Protein AF-A0A7C2J5K2-F1 (afdb_monomer_lite)

pLDDT: mean 94.45, std 3.98, range [77.69, 98.19]

Radius of gyration: 14.46 Å; chains: 1; bounding box: 34×28×37 Å

Foldseek 3Di:
DDDDDDPVRVVLVVVVVVLCVPPPVVCVVVCVPPVVDDDVVSVVVCLVSCVVPPPPDVVVPD

Structure (mmCIF, N/CA/C/O backbone):
data_AF-A0A7C2J5K2-F1
#
_entry.id   AF-A0A7C2J5K2-F1
#
loop_
_atom_site.group_PDB
_atom_site.id
_atom_site.type_symbol
_atom_site.label_atom_id
_atom_site.label_alt_id
_atom_site.label_comp_id
_atom_site.label_asym_id
_atom_site.label_entity_id
_atom_site.label_seq_id
_atom_site.pdbx_PDB_ins_code
_atom_site.Cartn_x
_atom_site.Cartn_y
_atom_site.Cartn_z
_atom_site.occupancy
_atom_site.B_iso_or_equiv
_atom_site.auth_seq_id
_atom_site.auth_comp_id
_atom_site.auth_asym_id
_atom_site.auth_atom_id
_atom_site.pdbx_PDB_model_num
ATOM 1 N N . MET A 1 1 ? -6.489 20.159 20.838 1.00 77.69 1 MET A N 1
ATOM 2 C CA . MET A 1 1 ? -6.786 19.152 19.801 1.00 77.69 1 MET A CA 1
ATOM 3 C C . MET A 1 1 ? -5.903 17.959 20.085 1.00 77.69 1 MET A C 1
ATOM 5 O O . MET A 1 1 ? -4.753 18.176 20.451 1.00 77.69 1 MET A O 1
ATOM 9 N N . ASP A 1 2 ? -6.457 16.757 20.003 1.00 88.69 2 ASP A N 1
ATOM 10 C CA . ASP A 1 2 ? -5.701 15.509 20.110 1.00 88.69 2 ASP A CA 1
ATOM 11 C C . ASP A 1 2 ? -5.302 15.060 18.697 1.00 88.69 2 ASP A C 1
ATOM 13 O O . ASP A 1 2 ? -6.117 15.143 17.779 1.00 88.69 2 ASP A O 1
ATOM 17 N N . PHE A 1 3 ? -4.044 14.661 18.529 1.00 94.00 3 PHE A N 1
ATOM 18 C CA . PHE A 1 3 ? -3.442 14.244 17.257 1.00 94.00 3 PHE A CA 1
ATOM 19 C C . PHE A 1 3 ? -2.878 12.821 17.331 1.00 94.00 3 PHE A C 1
ATOM 21 O O . PHE A 1 3 ? -2.145 12.397 16.437 1.00 94.00 3 PHE A O 1
ATOM 28 N N . THR A 1 4 ? -3.165 12.099 18.414 1.00 96.31 4 THR A N 1
ATOM 29 C CA . THR A 1 4 ? -2.778 10.699 18.547 1.00 96.31 4 THR A CA 1
ATOM 30 C C . THR A 1 4 ? -3.614 9.831 17.608 1.00 96.31 4 THR A C 1
ATOM 32 O O . THR A 1 4 ? -4.793 10.095 17.371 1.00 96.31 4 THR A O 1
ATOM 35 N N . MET A 1 5 ? -2.981 8.813 17.025 1.00 95.75 5 MET A N 1
ATOM 36 C CA . MET A 1 5 ? -3.681 7.825 16.211 1.00 95.75 5 MET A CA 1
ATOM 37 C C . MET A 1 5 ? -4.435 6.847 17.110 1.00 95.75 5 MET A C 1
ATOM 39 O O . MET A 1 5 ? -3.964 6.486 18.192 1.00 95.75 5 MET A O 1
ATOM 43 N N . SER A 1 6 ? -5.598 6.388 16.649 1.00 96.75 6 SER A N 1
ATOM 44 C CA . SER A 1 6 ? -6.275 5.266 17.292 1.00 96.75 6 SER A CA 1
ATOM 45 C C . SER A 1 6 ? -5.446 3.978 17.130 1.00 96.75 6 SER A C 1
ATOM 47 O O . SER A 1 6 ? -4.643 3.870 16.199 1.00 96.75 6 SER A O 1
ATOM 49 N N . PRO A 1 7 ? -5.648 2.963 17.989 1.00 96.94 7 PRO A N 1
ATOM 50 C CA . PRO A 1 7 ? -4.976 1.672 17.833 1.00 96.94 7 PRO A CA 1
ATOM 51 C C . PRO A 1 7 ? -5.206 1.023 16.460 1.00 96.94 7 PRO A C 1
ATOM 53 O O . PRO A 1 7 ? -4.298 0.419 15.901 1.00 96.94 7 PRO A O 1
ATOM 56 N N . GLU A 1 8 ? -6.406 1.188 15.901 1.00 93.50 8 GLU A N 1
ATOM 57 C CA . GLU A 1 8 ? -6.766 0.706 14.565 1.00 93.50 8 GLU A CA 1
ATOM 58 C C . GLU A 1 8 ? -5.985 1.435 13.463 1.00 93.50 8 GLU A C 1
ATOM 60 O O . GLU A 1 8 ? -5.445 0.799 12.561 1.00 93.50 8 GLU A O 1
ATOM 65 N N . GLN A 1 9 ? -5.851 2.760 13.570 1.00 95.12 9 GLN A N 1
ATOM 66 C CA . GLN A 1 9 ? -5.067 3.557 12.624 1.00 95.12 9 GLN A CA 1
ATOM 67 C C . GLN A 1 9 ? -3.580 3.191 12.658 1.00 95.12 9 GLN A C 1
ATOM 69 O O . GLN A 1 9 ? -2.950 3.133 11.601 1.00 95.12 9 GLN A O 1
ATOM 74 N N . GLU A 1 10 ? -3.013 2.932 13.841 1.00 97.44 10 GLU A N 1
ATOM 75 C CA . GLU A 1 10 ? -1.617 2.489 13.941 1.00 97.44 10 GLU A CA 1
ATOM 76 C C . GLU A 1 10 ? -1.413 1.087 13.373 1.00 97.44 10 GLU A C 1
ATOM 78 O O . GLU A 1 10 ? -0.453 0.874 12.632 1.00 97.44 10 GLU A O 1
ATOM 83 N N . LEU A 1 11 ? -2.327 0.152 13.652 1.00 95.19 11 LEU A N 1
ATOM 84 C CA . LEU A 1 11 ? -2.265 -1.189 13.075 1.00 95.19 11 LEU A CA 1
ATOM 85 C C . LEU A 1 11 ? -2.310 -1.125 11.546 1.00 95.19 11 LEU A C 1
ATOM 87 O O . LEU A 1 11 ? -1.444 -1.685 10.878 1.00 95.19 11 LEU A O 1
ATOM 91 N N . TRP A 1 12 ? -3.264 -0.374 10.995 1.00 94.44 12 TRP A N 1
ATOM 92 C CA . TRP A 1 12 ? -3.393 -0.188 9.555 1.00 94.44 12 TRP A CA 1
ATOM 93 C C . TRP A 1 12 ? -2.125 0.406 8.928 1.00 94.44 12 TRP A C 1
ATOM 95 O O . TRP A 1 12 ? -1.588 -0.107 7.945 1.00 94.44 12 TRP A O 1
ATOM 105 N N . LYS A 1 13 ? -1.594 1.470 9.534 1.00 95.69 13 LYS A N 1
ATOM 106 C CA . LYS A 1 13 ? -0.355 2.117 9.098 1.00 95.69 13 LYS A CA 1
ATOM 107 C C . LYS A 1 13 ? 0.840 1.164 9.1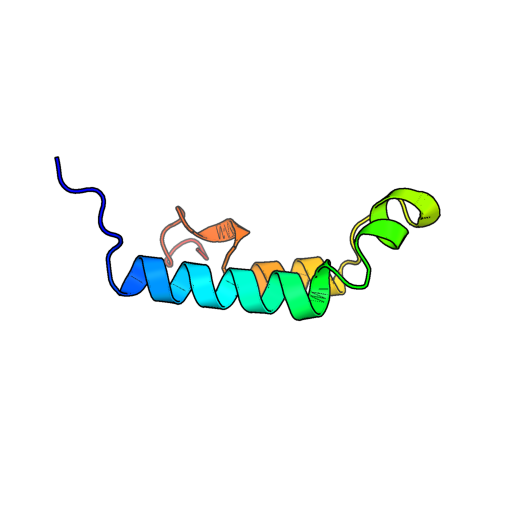28 1.00 95.69 13 LYS A C 1
ATOM 109 O O . LYS A 1 13 ? 1.681 1.242 8.231 1.00 95.69 13 LYS A O 1
ATOM 114 N N . GLN A 1 14 ? 0.932 0.291 10.131 1.00 97.44 14 GLN A N 1
ATOM 115 C CA . GLN A 1 14 ? 1.978 -0.726 10.204 1.00 97.44 14 GLN A CA 1
ATOM 116 C C . GLN A 1 14 ? 1.840 -1.743 9.065 1.00 97.44 14 GLN A C 1
ATOM 118 O O . GLN A 1 14 ? 2.811 -1.972 8.349 1.00 97.44 14 GLN A O 1
ATOM 123 N N . THR A 1 15 ? 0.642 -2.283 8.835 1.00 95.56 15 THR A N 1
ATOM 124 C CA . THR A 1 15 ? 0.390 -3.254 7.759 1.00 95.56 15 THR A CA 1
ATOM 125 C C . THR A 1 15 ? 0.742 -2.693 6.380 1.00 95.56 15 THR A C 1
ATOM 127 O O . THR A 1 15 ? 1.455 -3.337 5.611 1.00 95.56 15 THR A O 1
ATOM 130 N N . VAL A 1 16 ? 0.310 -1.465 6.071 1.00 96.12 16 VAL A N 1
ATOM 131 C CA . VAL A 1 16 ? 0.617 -0.822 4.780 1.00 96.12 16 VAL A CA 1
ATOM 132 C C . VAL A 1 16 ? 2.116 -0.554 4.630 1.00 96.12 16 VAL A C 1
ATOM 134 O O . VAL A 1 16 ? 2.666 -0.720 3.542 1.00 96.12 16 VAL A O 1
ATOM 137 N N . ARG A 1 17 ? 2.792 -0.156 5.715 1.00 97.56 17 ARG A N 1
ATOM 138 C CA . ARG A 1 17 ? 4.243 0.061 5.717 1.00 97.56 17 ARG A CA 1
ATOM 139 C C . ARG A 1 17 ? 5.004 -1.222 5.404 1.00 97.56 17 ARG A C 1
ATOM 141 O O . ARG A 1 17 ? 5.865 -1.202 4.533 1.00 97.56 17 ARG A O 1
ATOM 148 N N . GLU A 1 18 ? 4.682 -2.311 6.093 1.00 97.75 18 GLU A N 1
ATOM 149 C CA . GLU A 1 18 ? 5.355 -3.597 5.902 1.00 97.75 18 GLU A CA 1
ATOM 150 C C . GLU A 1 18 ? 5.192 -4.099 4.463 1.00 97.75 18 GLU A C 1
ATOM 152 O O . GLU A 1 18 ? 6.172 -4.506 3.842 1.00 97.75 18 GLU A O 1
ATOM 157 N N . PHE A 1 19 ? 3.989 -3.979 3.893 1.00 97.19 19 PHE A N 1
ATOM 158 C CA . PHE A 1 19 ? 3.761 -4.289 2.482 1.00 97.19 19 PHE A CA 1
ATOM 159 C C . PHE A 1 19 ? 4.607 -3.406 1.553 1.00 97.19 19 PHE A C 1
ATOM 161 O O . PHE A 1 19 ? 5.253 -3.908 0.633 1.00 97.19 19 PHE A O 1
ATOM 168 N N . ALA A 1 20 ? 4.637 -2.092 1.792 1.00 97.25 20 ALA A N 1
ATOM 169 C CA . ALA A 1 20 ? 5.387 -1.169 0.951 1.00 97.25 20 ALA A CA 1
ATOM 170 C C . ALA A 1 20 ? 6.896 -1.472 0.953 1.00 97.25 20 ALA A C 1
ATOM 172 O O . ALA A 1 20 ? 7.509 -1.500 -0.112 1.00 97.25 20 ALA A O 1
ATOM 173 N N . GLU A 1 21 ? 7.476 -1.737 2.123 1.00 98.19 21 GLU A N 1
ATOM 174 C CA . GLU A 1 21 ? 8.907 -2.028 2.289 1.00 98.19 21 GLU A CA 1
ATOM 175 C C . GLU A 1 21 ? 9.285 -3.406 1.707 1.00 98.19 21 GLU A C 1
ATOM 177 O O . GLU A 1 21 ? 10.352 -3.567 1.115 1.00 98.19 21 GLU A O 1
ATOM 182 N N . GLN A 1 22 ? 8.412 -4.412 1.823 1.00 97.31 22 GLN A N 1
ATOM 183 C CA . GLN A 1 22 ? 8.724 -5.779 1.384 1.00 97.31 22 GLN A CA 1
ATOM 184 C C . GLN A 1 22 ? 8.413 -6.046 -0.093 1.00 97.31 22 GLN A C 1
ATOM 186 O O . GLN A 1 22 ? 9.148 -6.785 -0.746 1.00 97.31 22 GLN A O 1
ATOM 191 N N . GLU A 1 23 ? 7.333 -5.472 -0.626 1.00 95.81 23 GLU A N 1
ATOM 192 C CA . GLU A 1 23 ? 6.787 -5.846 -1.939 1.00 95.81 23 GLU A CA 1
ATOM 193 C C . GLU A 1 23 ? 6.949 -4.738 -2.988 1.00 95.81 23 GLU A C 1
ATOM 195 O O . GLU A 1 23 ? 7.213 -5.030 -4.154 1.00 95.81 23 GLU A O 1
ATOM 200 N N . LEU A 1 24 ? 6.823 -3.463 -2.596 1.00 95.38 24 LEU A N 1
ATOM 201 C CA . LEU A 1 24 ? 6.889 -2.325 -3.524 1.00 95.38 24 LEU A CA 1
ATOM 202 C C . LEU A 1 24 ? 8.298 -1.739 -3.643 1.00 95.38 24 LEU A C 1
ATOM 204 O O . LEU A 1 24 ? 8.783 -1.552 -4.759 1.00 95.38 24 LEU A O 1
ATOM 208 N N . GLU A 1 25 ? 8.966 -1.451 -2.525 1.00 97.81 25 GLU A N 1
ATOM 209 C CA . GLU A 1 25 ? 10.287 -0.809 -2.499 1.00 97.81 25 GLU A CA 1
ATOM 210 C C . GLU A 1 25 ? 11.329 -1.525 -3.381 1.00 97.81 25 GLU A C 1
ATOM 212 O O . GLU A 1 25 ? 11.977 -0.841 -4.182 1.00 97.81 25 GLU A O 1
ATOM 217 N N . PRO A 1 26 ? 11.457 -2.872 -3.362 1.00 97.62 26 PRO A N 1
ATOM 218 C CA . PRO A 1 26 ? 12.473 -3.565 -4.158 1.00 97.62 26 PRO A CA 1
ATOM 219 C C . PRO A 1 26 ? 12.307 -3.396 -5.674 1.00 97.62 26 PRO A C 1
ATOM 221 O O . PRO A 1 26 ? 13.274 -3.527 -6.426 1.00 97.62 26 PRO A O 1
ATOM 224 N N . ILE A 1 27 ? 11.084 -3.122 -6.136 1.00 96.88 27 ILE A N 1
ATOM 225 C CA . ILE A 1 27 ? 10.737 -3.031 -7.560 1.00 96.88 27 ILE A CA 1
ATOM 226 C C . ILE A 1 27 ? 10.359 -1.614 -7.998 1.00 96.88 27 ILE A C 1
ATOM 228 O O . ILE A 1 27 ? 10.226 -1.378 -9.198 1.00 96.88 27 ILE A O 1
ATOM 232 N N . ALA A 1 28 ? 10.220 -0.662 -7.071 1.00 97.31 28 ALA A N 1
ATOM 233 C CA . ALA A 1 28 ? 9.721 0.685 -7.344 1.00 97.31 28 ALA A CA 1
ATOM 234 C C . ALA A 1 28 ? 10.526 1.402 -8.436 1.00 97.31 28 ALA A C 1
ATOM 236 O O . ALA A 1 28 ? 9.957 1.938 -9.385 1.00 97.31 28 ALA A O 1
ATOM 237 N N . ARG A 1 29 ? 11.861 1.340 -8.359 1.00 97.94 29 ARG A N 1
ATOM 238 C CA . ARG A 1 29 ? 12.739 1.950 -9.368 1.00 97.94 29 ARG A CA 1
ATOM 239 C C . ARG A 1 29 ? 12.574 1.313 -10.748 1.00 97.94 29 ARG A C 1
ATOM 241 O O . ARG A 1 29 ? 12.568 2.010 -11.752 1.00 97.94 29 ARG A O 1
ATOM 248 N N . LYS A 1 30 ? 12.400 -0.007 -10.795 1.00 97.50 30 LYS A N 1
ATOM 249 C CA . LYS A 1 30 ? 12.202 -0.747 -12.045 1.00 97.50 30 LYS A CA 1
ATOM 250 C C . LYS A 1 30 ? 10.845 -0.444 -12.676 1.00 97.50 30 LYS A C 1
ATOM 252 O O . LYS A 1 30 ? 10.739 -0.341 -13.896 1.00 97.50 30 LYS A O 1
ATOM 257 N N . ILE A 1 31 ? 9.815 -0.281 -11.846 1.00 97.06 31 ILE A N 1
ATOM 258 C CA . ILE A 1 31 ? 8.492 0.173 -12.281 1.00 97.06 31 ILE A CA 1
ATOM 259 C C . ILE A 1 31 ? 8.601 1.533 -12.975 1.00 97.06 31 ILE A C 1
ATOM 261 O O . ILE A 1 31 ? 8.053 1.691 -14.064 1.00 97.06 31 ILE A O 1
ATOM 265 N N . ASP A 1 32 ? 9.320 2.475 -12.366 1.00 97.25 32 ASP A N 1
ATOM 266 C CA . ASP A 1 32 ? 9.471 3.839 -12.876 1.00 97.25 32 ASP A CA 1
ATOM 267 C C . ASP A 1 32 ? 10.327 3.901 -14.154 1.00 97.25 32 ASP A C 1
ATOM 269 O O . ASP A 1 32 ? 9.875 4.398 -15.188 1.00 97.25 32 ASP A O 1
ATOM 273 N N . GLU A 1 33 ? 11.536 3.332 -14.109 1.00 97.69 33 GLU A N 1
ATOM 274 C CA . GLU A 1 33 ? 12.553 3.500 -15.155 1.00 97.69 33 GLU A CA 1
ATOM 275 C C . GLU A 1 33 ? 12.401 2.522 -16.335 1.00 97.69 33 GLU A C 1
ATOM 277 O O . GLU A 1 33 ? 12.785 2.868 -17.452 1.00 97.69 33 GLU A O 1
ATOM 282 N N . GLU A 1 34 ? 11.861 1.314 -16.121 1.00 97.44 34 GLU A N 1
ATOM 283 C CA . GLU A 1 34 ? 11.858 0.247 -17.139 1.00 97.44 34 GLU A CA 1
ATOM 284 C C . GLU A 1 34 ? 10.458 -0.215 -17.552 1.00 97.44 34 GLU A C 1
ATOM 286 O O . GLU A 1 34 ? 10.162 -0.355 -18.739 1.00 97.44 34 GLU A O 1
ATOM 291 N N . TRP A 1 35 ? 9.603 -0.552 -16.585 1.00 96.94 35 TRP A N 1
ATOM 292 C CA . TRP A 1 35 ? 8.330 -1.215 -16.882 1.00 96.94 35 TRP A CA 1
ATOM 293 C C . TRP A 1 35 ? 7.221 -0.237 -17.238 1.00 96.94 35 TRP A C 1
ATOM 295 O O . TRP A 1 35 ? 6.291 -0.619 -17.953 1.00 96.94 35 TRP A O 1
ATOM 305 N N . HIS A 1 36 ? 7.299 0.990 -16.719 1.00 94.69 36 HIS A N 1
ATOM 306 C CA . HIS A 1 36 ? 6.292 2.042 -16.854 1.00 94.69 36 HIS A CA 1
ATOM 307 C C . HIS A 1 36 ? 4.871 1.576 -16.490 1.00 94.69 36 HIS A C 1
ATOM 309 O O . HIS A 1 36 ? 3.874 2.093 -16.995 1.00 94.69 36 HIS A O 1
ATOM 315 N N . ARG A 1 37 ? 4.777 0.554 -15.630 1.00 95.19 37 ARG A N 1
ATOM 316 C CA . ARG A 1 37 ? 3.530 -0.014 -15.116 1.00 95.19 37 ARG A CA 1
ATOM 317 C C . ARG A 1 37 ? 3.782 -0.777 -13.825 1.00 95.19 37 ARG A C 1
ATOM 319 O O . ARG A 1 37 ? 4.819 -1.424 -13.671 1.00 95.19 37 ARG A O 1
ATOM 326 N N . ILE A 1 38 ? 2.793 -0.757 -12.940 1.00 95.44 38 ILE A N 1
ATOM 327 C CA . ILE A 1 38 ? 2.774 -1.606 -11.750 1.00 95.44 38 ILE A CA 1
ATOM 328 C C . ILE A 1 38 ? 2.342 -3.020 -12.183 1.00 95.44 38 ILE A C 1
ATOM 330 O O . ILE A 1 38 ? 1.387 -3.143 -12.955 1.00 95.44 38 ILE A O 1
ATOM 334 N N . PRO A 1 39 ? 3.028 -4.091 -11.747 1.00 96.12 39 PRO A N 1
ATOM 335 C CA . PRO A 1 39 ? 2.594 -5.459 -12.015 1.00 96.12 39 PRO A CA 1
ATOM 336 C C . PRO A 1 39 ? 1.197 -5.732 -11.446 1.00 96.12 39 PRO A C 1
ATOM 338 O O . PRO A 1 39 ? 0.927 -5.375 -10.302 1.00 96.12 39 PRO A O 1
ATOM 341 N N . ASN A 1 40 ? 0.339 -6.420 -12.208 1.00 96.62 40 ASN A N 1
ATOM 342 C CA . ASN A 1 40 ? -1.018 -6.762 -11.755 1.00 96.62 40 ASN A CA 1
ATOM 343 C C . ASN A 1 40 ? -1.007 -7.519 -10.423 1.00 96.62 40 ASN A C 1
ATOM 345 O O . ASN A 1 40 ? -1.803 -7.215 -9.556 1.00 96.62 40 ASN A O 1
ATOM 349 N N . GLU A 1 41 ? -0.037 -8.408 -10.218 1.00 95.62 41 GLU A N 1
ATOM 350 C CA . GLU A 1 41 ? 0.103 -9.180 -8.978 1.00 95.62 41 GLU A CA 1
ATOM 351 C C . GLU A 1 41 ? 0.283 -8.289 -7.734 1.00 95.62 41 GLU A C 1
ATOM 353 O O . GLU A 1 41 ? -0.212 -8.607 -6.658 1.00 95.62 41 GLU A O 1
ATOM 358 N N . ILE A 1 42 ? 0.958 -7.142 -7.875 1.00 96.31 42 ILE A N 1
ATOM 359 C CA . ILE A 1 42 ? 1.104 -6.156 -6.794 1.00 96.31 42 ILE A CA 1
ATOM 36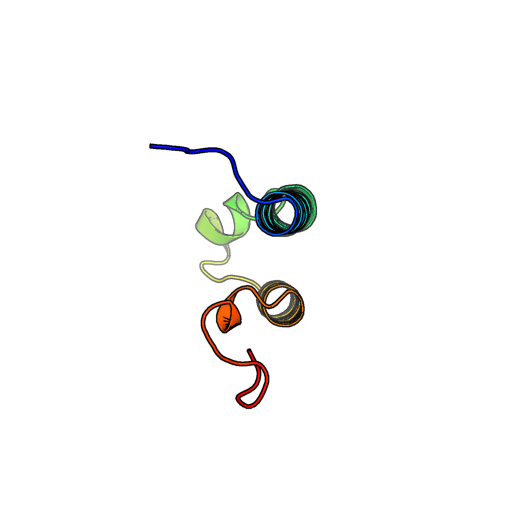0 C C . ILE A 1 42 ? -0.208 -5.402 -6.585 1.00 96.31 42 ILE A C 1
ATOM 362 O O . ILE A 1 42 ? -0.597 -5.167 -5.445 1.00 96.31 42 ILE A O 1
ATOM 366 N N . ILE A 1 43 ? -0.899 -5.048 -7.671 1.00 96.12 43 ILE A N 1
ATOM 367 C CA . ILE A 1 43 ? -2.211 -4.389 -7.609 1.00 96.12 43 ILE A CA 1
ATOM 368 C C . ILE A 1 43 ? -3.229 -5.299 -6.912 1.00 96.12 43 ILE A C 1
ATOM 370 O O . ILE A 1 43 ? -3.952 -4.828 -6.038 1.00 96.12 43 ILE A O 1
ATOM 374 N N . ASP A 1 44 ? -3.243 -6.590 -7.243 1.00 95.75 44 ASP A N 1
ATOM 375 C CA . ASP A 1 44 ? -4.126 -7.587 -6.639 1.00 95.75 44 ASP A CA 1
ATOM 376 C C . ASP A 1 44 ? -3.840 -7.714 -5.132 1.00 95.75 44 ASP A C 1
ATOM 378 O O . ASP A 1 44 ? -4.755 -7.584 -4.323 1.00 95.75 44 ASP A O 1
ATOM 382 N N . LYS A 1 45 ? -2.563 -7.813 -4.724 1.00 95.31 45 LYS A N 1
ATOM 383 C CA . LYS A 1 45 ? -2.184 -7.798 -3.296 1.00 95.31 45 LYS A CA 1
ATOM 384 C C . LYS A 1 45 ? -2.618 -6.513 -2.576 1.00 95.31 45 LYS A C 1
ATOM 386 O O . LYS A 1 45 ? -3.052 -6.564 -1.429 1.00 95.31 45 LYS A O 1
ATOM 391 N N . MET A 1 46 ? -2.499 -5.351 -3.223 1.00 94.75 46 MET A N 1
ATOM 392 C CA . MET A 1 46 ? -2.964 -4.076 -2.657 1.00 94.75 46 MET A CA 1
ATOM 393 C C . MET A 1 46 ? -4.488 -4.041 -2.492 1.00 94.75 46 MET A C 1
ATOM 395 O O . MET A 1 46 ? -4.984 -3.459 -1.525 1.00 94.75 46 MET A O 1
ATOM 399 N N . ALA A 1 47 ? -5.226 -4.649 -3.423 1.00 93.25 47 ALA A N 1
ATOM 400 C CA . ALA A 1 47 ? -6.675 -4.774 -3.347 1.00 93.25 47 ALA A CA 1
ATOM 401 C C . ALA A 1 47 ? -7.101 -5.711 -2.210 1.00 93.25 47 ALA A C 1
ATOM 403 O O . ALA A 1 47 ? -7.968 -5.330 -1.430 1.00 93.25 47 ALA A O 1
ATOM 404 N N . ASP A 1 48 ? -6.435 -6.858 -2.051 1.00 91.75 48 ASP A N 1
ATOM 405 C CA . ASP A 1 48 ? -6.683 -7.802 -0.951 1.00 91.75 48 ASP A CA 1
ATOM 406 C C . ASP A 1 48 ? -6.404 -7.188 0.430 1.00 91.75 48 ASP A C 1
ATOM 408 O O . ASP A 1 48 ? -7.046 -7.541 1.417 1.00 91.75 48 ASP A O 1
ATOM 412 N N . LEU A 1 49 ? -5.467 -6.237 0.508 1.00 92.31 49 LEU A N 1
ATOM 413 C CA . LEU A 1 49 ? -5.219 -5.459 1.721 1.00 92.31 49 LEU A CA 1
ATOM 414 C C . LEU A 1 49 ? -6.308 -4.413 2.004 1.00 92.31 49 LEU A C 1
ATOM 416 O O . LEU A 1 49 ? -6.286 -3.828 3.078 1.00 92.31 49 LEU A O 1
ATOM 420 N N . GLY A 1 50 ? -7.233 -4.144 1.078 1.00 91.62 50 GLY A N 1
ATOM 421 C CA . GLY A 1 50 ? -8.283 -3.131 1.241 1.00 91.62 50 GLY A CA 1
ATOM 422 C C . GLY A 1 50 ? -7.817 -1.696 0.969 1.00 91.62 50 GLY A C 1
ATOM 423 O O . GLY A 1 50 ? -8.524 -0.734 1.267 1.00 91.62 50 GLY A O 1
ATOM 424 N N . ILE A 1 51 ? -6.635 -1.506 0.365 1.00 92.69 51 ILE A N 1
ATOM 425 C CA . ILE A 1 51 ? -6.041 -0.168 0.163 1.00 92.69 51 ILE A CA 1
ATOM 426 C C . ILE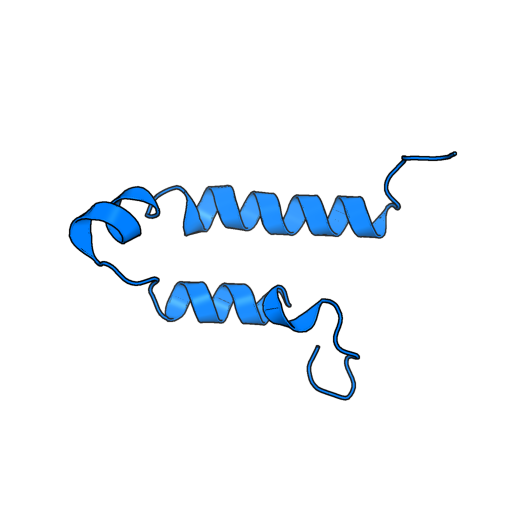 A 1 51 ? -6.939 0.731 -0.701 1.00 92.69 51 ILE A C 1
ATOM 428 O O . ILE A 1 51 ? -7.022 1.937 -0.467 1.00 92.69 51 ILE A O 1
ATOM 432 N N . PHE A 1 52 ? -7.627 0.156 -1.688 1.00 93.56 52 PHE A N 1
ATOM 433 C CA . PHE A 1 52 ? -8.519 0.899 -2.584 1.00 93.56 52 PHE A CA 1
ATOM 434 C C . PHE A 1 52 ? -9.930 1.111 -2.008 1.00 93.56 52 PHE A C 1
ATOM 436 O O . PHE A 1 52 ? -10.672 1.943 -2.530 1.00 93.56 52 PHE A O 1
ATOM 443 N N . GLY A 1 53 ? -10.287 0.376 -0.950 1.00 93.19 53 GLY A N 1
ATOM 444 C CA . GLY A 1 53 ? -11.628 0.313 -0.365 1.00 93.19 53 GLY A CA 1
ATOM 445 C C . GLY A 1 53 ? -11.791 1.050 0.964 1.00 93.19 53 GLY A C 1
ATOM 446 O O . GLY A 1 53 ? -12.901 1.128 1.460 1.00 93.19 53 GLY A O 1
ATOM 447 N N . ILE A 1 54 ? -10.736 1.660 1.518 1.00 89.94 54 ILE A N 1
ATOM 448 C CA . ILE A 1 54 ? -10.702 2.144 2.915 1.00 89.94 54 ILE A CA 1
ATOM 449 C C . ILE A 1 54 ? -11.843 3.092 3.345 1.00 89.94 54 ILE A C 1
ATOM 451 O O . ILE A 1 54 ? -12.140 3.217 4.530 1.00 89.94 54 ILE A O 1
ATOM 455 N N . THR A 1 55 ? -12.467 3.809 2.408 1.00 89.38 55 THR A N 1
ATOM 456 C CA . THR A 1 55 ? -13.598 4.718 2.677 1.00 89.38 55 THR A CA 1
ATOM 457 C C . THR A 1 55 ? -14.943 4.184 2.189 1.00 89.38 55 THR A C 1
ATOM 459 O O . THR A 1 55 ? -15.964 4.862 2.323 1.00 89.38 55 THR A O 1
ATOM 462 N N . IL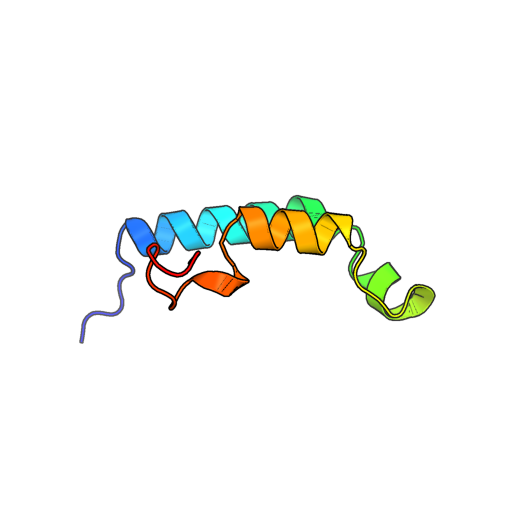E A 1 56 ? -14.948 2.996 1.596 1.00 93.00 56 ILE A N 1
ATOM 463 C CA . ILE A 1 56 ? -16.115 2.328 1.047 1.00 93.00 56 ILE A CA 1
ATOM 464 C C . ILE A 1 56 ? -16.646 1.362 2.111 1.00 93.00 56 ILE A C 1
ATOM 466 O O . ILE A 1 56 ? -15.871 0.638 2.725 1.00 93.00 56 ILE A O 1
ATOM 470 N N . PRO A 1 57 ? -17.960 1.344 2.376 1.00 92.12 57 PRO A N 1
ATOM 471 C CA . PRO A 1 57 ? -18.535 0.346 3.267 1.00 92.12 57 PRO A CA 1
ATOM 472 C C . PRO A 1 57 ? -18.318 -1.087 2.754 1.00 92.12 57 PRO A C 1
ATOM 474 O O . PRO A 1 57 ? -18.450 -1.340 1.555 1.00 92.12 57 PRO A O 1
ATOM 477 N N . GLU A 1 58 ? -18.107 -2.033 3.672 1.00 87.94 58 GLU A N 1
ATOM 478 C CA . GLU A 1 58 ? -17.899 -3.460 3.359 1.00 87.94 58 GLU A CA 1
ATOM 479 C C . GLU A 1 58 ? -19.032 -4.059 2.504 1.00 87.94 58 GLU A C 1
ATOM 481 O O . GLU A 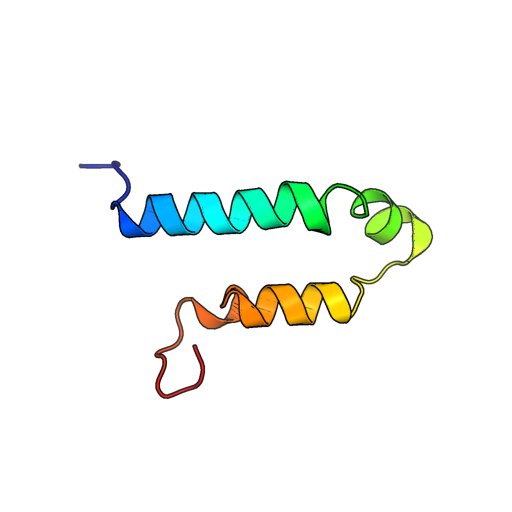1 58 ? -18.796 -4.910 1.648 1.00 87.94 58 GLU A O 1
ATOM 486 N N . GLU A 1 59 ? -20.276 -3.583 2.664 1.00 93.19 59 GLU A N 1
ATOM 487 C CA . GLU A 1 59 ? -21.429 -4.045 1.869 1.00 93.19 59 GLU A CA 1
ATOM 488 C C . GLU A 1 59 ? -21.281 -3.786 0.356 1.00 93.19 59 GLU A C 1
ATOM 490 O O . GLU A 1 59 ? -21.943 -4.442 -0.450 1.00 93.19 59 GLU A O 1
ATOM 495 N N . TYR A 1 60 ? -20.396 -2.864 -0.034 1.00 91.62 60 TYR A N 1
ATOM 496 C CA . TYR A 1 60 ? -20.067 -2.556 -1.427 1.00 91.62 60 TYR A CA 1
ATOM 497 C C . TYR A 1 60 ? -18.696 -3.105 -1.854 1.00 91.62 60 TYR A C 1
ATOM 499 O O . TYR A 1 60 ? -18.251 -2.809 -2.963 1.00 91.62 60 TYR A O 1
ATOM 507 N N . GLY A 1 61 ? -18.047 -3.913 -1.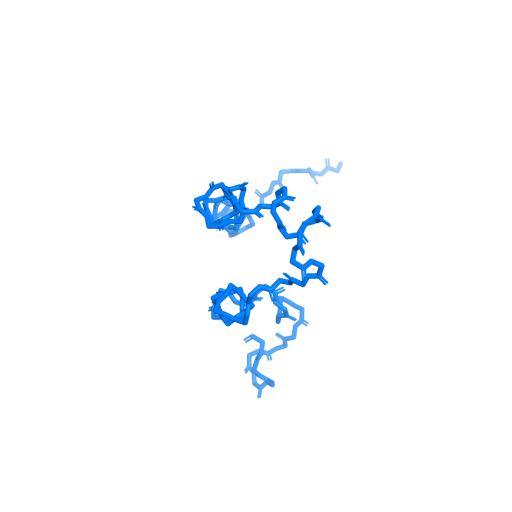008 1.00 82.69 61 GLY A N 1
ATOM 508 C CA . GLY A 1 61 ? -16.728 -4.496 -1.267 1.00 82.69 61 GLY A CA 1
ATOM 509 C C . GLY A 1 61 ? -15.552 -3.593 -0.891 1.00 82.69 61 GLY A C 1
ATOM 510 O O . GLY A 1 61 ? -14.505 -3.689 -1.533 1.00 82.69 61 GLY A O 1
ATOM 511 N N . GLY A 1 62 ? -15.752 -2.692 0.078 1.00 81.19 62 GLY A N 1
ATOM 512 C CA . GLY A 1 62 ? -14.667 -1.978 0.759 1.00 81.19 62 GLY A CA 1
ATOM 513 C C . GLY A 1 62 ? -13.935 -2.833 1.781 1.00 81.19 62 GLY A C 1
ATOM 514 O O . GLY A 1 62 ? -14.547 -3.815 2.261 1.00 81.19 62 GLY A O 1
#

Sequence (62 aa):
MDFTMSPEQELWKQTVREFAEQELEPIARKIDEEWHRIPNEIIDKMADLGIFGITIPEEYGG

Secondary structure (DSSP, 8-state):
---PPPHHHHHHHHHHHHHIIIIIHHHHHHIIIII-S--HHHHHHHHHTTTTTTTS-GGGT-